Protein AF-A0A4Q4M9Q2-F1 (afdb_monomer)

Foldseek 3Di:
DDDDDDDPPDPPPPPPPPPPPPPQDDDPDADDDPCGPQQQLNPAGEDEDPAPVSVLCQFADQHQYHYEQAAEHECFCVVHKDKDKWKDAPVQPDPPPPGDIGDCPPNCQPCVRSNPPIGIDIDMWTPQLVDAREGAENHEYEYDDQRAEYEQHHHDYDPYDRHHYYDHHYYHSTD

Radius of gyration: 26.65 Å; Cα contacts (8 Å, |Δi|>4): 338; chains: 1; bounding box: 78×58×80 Å

Nearest PDB structures (foldseek):
  1idj-assembly2_B  TM=9.315E-01  e=4.475E-13  Aspergillus niger
  1qcx-assembly1_A  TM=9.223E-01  e=1.386E-12  Aspergillus niger
  1idk-assembly1_A  TM=9.204E-01  e=4.555E-12  Aspergillus niger

Mean predicted aligned error: 8.48 Å

Secondary structure (DSSP, 8-state):
----------------------------S---GGGTT--TTTTPPEE--SSHHHHHHHHHSSS-EEEEE-SEEE-TTTT-EEEEEEEE-GGG--GGG-SPPEE-GGGTTSHHHH-TTPEEEEEEEEGGGSS-EEPPSSEEEEE-TT--EEES--EE-SS--SEEEES-EEE-S--

Sequence (175 aa):
MKLSLLMFGGALCVDAAVLGSRASYAVKGKPEGFATGVTGGGKAACQVPSSVAQLTTWLTDNVARCIVIDKEYNFKVTQGKAVENGCRPTSNACPGKGGQDAINLNNWCQPRFAGAGVKTIQVSYDKAGLYGINMGSNKSLIGVGNKGVIRGRGLWIAKAKNIIIQNIHFTEINP

Structure (mmCIF, N/CA/C/O backbone):
data_AF-A0A4Q4M9Q2-F1
#
_entry.id   AF-A0A4Q4M9Q2-F1
#
loop_
_atom_site.group_PDB
_atom_site.id
_atom_site.type_symbol
_atom_site.label_atom_id
_atom_site.label_alt_id
_atom_site.label_comp_id
_atom_site.label_asym_id
_atom_site.label_entity_id
_atom_site.label_seq_id
_atom_site.pdbx_PDB_ins_code
_atom_site.Cartn_x
_atom_site.Cartn_y
_atom_site.Cartn_z
_atom_site.occupancy
_atom_site.B_iso_or_equiv
_atom_site.auth_seq_id
_atom_site.auth_comp_id
_atom_site.auth_asym_id
_atom_site.auth_atom_id
_atom_site.pdbx_PDB_model_num
ATOM 1 N N . MET A 1 1 ? -52.672 -40.760 56.682 1.00 41.00 1 MET A N 1
ATOM 2 C CA . MET A 1 1 ? -52.034 -41.737 55.769 1.00 41.00 1 MET A CA 1
ATOM 3 C C . MET A 1 1 ? -50.779 -41.093 55.190 1.00 41.00 1 MET A C 1
ATOM 5 O O . MET A 1 1 ? -50.744 -39.875 55.088 1.00 41.00 1 MET A O 1
ATOM 9 N N . LYS A 1 2 ? -49.731 -41.887 54.973 1.00 36.69 2 LYS A N 1
ATOM 10 C CA . LYS A 1 2 ? -48.319 -41.489 54.864 1.00 36.69 2 LYS A CA 1
ATOM 11 C C . LYS A 1 2 ? -47.968 -40.590 53.661 1.00 36.69 2 LYS A C 1
ATOM 13 O O . LYS A 1 2 ? -48.491 -40.780 52.572 1.00 36.69 2 LYS A O 1
ATOM 18 N N . LEU A 1 3 ? -47.021 -39.685 53.935 1.00 41.38 3 LEU A N 1
ATOM 19 C CA . LEU A 1 3 ? -45.933 -39.123 53.116 1.00 41.38 3 LEU A CA 1
ATOM 20 C C . LEU A 1 3 ? -45.777 -39.644 51.674 1.00 41.38 3 LEU A C 1
ATOM 22 O O . LEU A 1 3 ? -45.679 -40.853 51.483 1.00 41.38 3 LEU A O 1
ATOM 26 N N . SER A 1 4 ? -45.542 -38.733 50.720 1.00 40.38 4 SER A N 1
ATOM 27 C CA . SER A 1 4 ? -44.445 -38.839 49.733 1.00 40.38 4 SER A CA 1
ATOM 28 C C . SER A 1 4 ? -44.260 -37.516 48.979 1.00 40.38 4 SER A C 1
ATOM 30 O O . SER A 1 4 ? -44.966 -37.219 48.021 1.00 40.38 4 SER A O 1
ATOM 32 N N . LEU A 1 5 ? -43.296 -36.717 49.442 1.00 42.31 5 LEU A N 1
ATOM 33 C CA . LEU A 1 5 ? -42.763 -35.552 48.741 1.00 42.31 5 LEU A CA 1
ATOM 34 C C . LEU A 1 5 ? -41.589 -36.043 47.875 1.00 42.31 5 LEU A C 1
ATOM 36 O O . LEU A 1 5 ? -40.534 -36.383 48.405 1.00 42.31 5 LEU A O 1
ATOM 40 N N . LEU A 1 6 ? -41.783 -36.131 46.559 1.00 41.66 6 LEU A N 1
ATOM 41 C CA . LEU A 1 6 ? -40.725 -36.457 45.597 1.00 41.66 6 LEU A CA 1
ATOM 42 C C . LEU A 1 6 ? -40.004 -35.166 45.192 1.00 41.66 6 LEU A C 1
ATOM 44 O O . LEU A 1 6 ? -40.460 -34.422 44.329 1.00 41.66 6 LEU A O 1
ATOM 48 N N . MET A 1 7 ? -38.873 -34.899 45.842 1.00 45.59 7 MET A N 1
ATOM 49 C CA . MET A 1 7 ? -37.911 -33.882 45.418 1.00 45.59 7 MET A CA 1
ATOM 50 C C . MET A 1 7 ? -37.107 -34.434 44.233 1.00 45.59 7 MET A C 1
ATOM 52 O O . MET A 1 7 ? -36.208 -35.252 44.418 1.00 45.59 7 MET A O 1
ATOM 56 N N . PHE A 1 8 ? -37.418 -33.991 43.014 1.00 44.38 8 PHE A N 1
ATOM 57 C CA . PHE A 1 8 ? -36.535 -34.178 41.862 1.00 44.38 8 PHE A CA 1
ATOM 58 C C . PHE A 1 8 ? -35.409 -33.140 41.930 1.00 44.38 8 PHE A C 1
ATOM 60 O O . PHE A 1 8 ? -35.552 -32.003 41.486 1.00 44.38 8 PHE A O 1
ATOM 67 N N . GLY A 1 9 ? -34.280 -33.535 42.519 1.00 46.47 9 GLY A N 1
ATOM 68 C CA . GLY A 1 9 ? -33.022 -32.801 42.430 1.00 46.47 9 GLY A CA 1
ATOM 69 C C . GLY A 1 9 ? -32.445 -32.917 41.021 1.00 46.47 9 GLY A C 1
ATOM 70 O O . GLY A 1 9 ? -31.655 -33.815 40.744 1.00 46.47 9 GLY A O 1
ATOM 71 N N . GLY A 1 10 ? -32.860 -32.028 40.120 1.00 53.00 10 GLY A N 1
ATOM 72 C CA . GLY A 1 10 ? -32.202 -31.838 38.832 1.00 53.00 10 GLY A CA 1
ATOM 73 C C . GLY A 1 10 ? -30.887 -31.092 39.040 1.00 53.00 10 GLY A C 1
ATOM 74 O O . GLY A 1 10 ? -30.891 -29.891 39.301 1.00 53.00 10 GLY A O 1
ATOM 75 N N . ALA A 1 11 ? -29.763 -31.800 38.944 1.00 50.69 11 ALA A N 1
ATOM 76 C CA . ALA A 1 11 ? -28.453 -31.173 38.861 1.00 50.69 11 ALA A CA 1
ATOM 77 C C . ALA A 1 11 ? -28.376 -30.368 37.553 1.00 50.69 11 ALA A C 1
ATOM 79 O O . ALA A 1 11 ? -28.275 -30.933 36.466 1.00 50.69 11 ALA A O 1
ATOM 80 N N . LEU A 1 12 ? -28.452 -29.040 37.656 1.00 46.44 12 LEU A N 1
ATOM 81 C CA . LEU A 1 12 ? -28.035 -28.138 36.588 1.00 46.44 12 LEU A CA 1
ATOM 82 C C . LEU A 1 12 ? -26.516 -28.268 36.458 1.00 46.44 12 LEU A C 1
ATOM 84 O O . LEU A 1 12 ? -25.762 -27.675 37.229 1.00 46.44 12 LEU A O 1
ATOM 88 N N . CYS A 1 13 ? -26.066 -29.079 35.503 1.00 43.91 13 CYS A N 1
ATOM 89 C CA . CYS A 1 13 ? -24.692 -29.044 35.029 1.00 43.91 13 CYS A CA 1
ATOM 90 C C . CYS A 1 13 ? -24.461 -27.653 34.433 1.00 43.91 13 CYS A C 1
ATOM 92 O O . CYS A 1 13 ? -24.946 -27.338 33.348 1.00 43.91 13 CYS A O 1
ATOM 94 N N . VAL A 1 14 ? -23.781 -26.787 35.180 1.00 53.44 14 VAL A N 1
ATOM 95 C CA . VAL A 1 14 ? -23.295 -25.517 34.652 1.00 53.44 14 VAL A CA 1
ATOM 96 C C . VAL A 1 14 ? -22.155 -25.886 33.710 1.00 53.44 14 VAL A C 1
ATOM 98 O O . VAL A 1 14 ? -21.062 -26.216 34.169 1.00 53.44 14 VAL A O 1
ATOM 101 N N . ASP A 1 15 ? -22.414 -25.897 32.403 1.00 47.22 15 ASP A N 1
ATOM 102 C CA . ASP A 1 15 ? -21.342 -25.932 31.413 1.00 47.22 15 ASP A CA 1
ATOM 103 C C . ASP A 1 15 ? -20.495 -24.681 31.645 1.00 47.22 15 ASP A C 1
ATOM 105 O O . ASP A 1 15 ? -20.869 -23.560 31.286 1.00 47.22 15 ASP A O 1
ATOM 109 N N . ALA A 1 16 ? -19.359 -24.863 32.314 1.00 55.47 16 ALA A N 1
ATOM 110 C CA . ALA A 1 16 ? -18.321 -23.861 32.391 1.00 55.47 16 ALA A CA 1
ATOM 111 C C . ALA A 1 16 ? -17.805 -23.664 30.966 1.00 55.47 16 ALA A C 1
ATOM 113 O O . ALA A 1 16 ? -16.895 -24.358 30.513 1.00 55.47 16 ALA A O 1
ATOM 114 N N . ALA A 1 17 ? -18.429 -22.740 30.233 1.00 54.78 17 ALA A N 1
ATOM 115 C CA . ALA A 1 17 ? -17.914 -22.271 28.966 1.00 54.78 17 ALA A CA 1
ATOM 116 C C . ALA A 1 17 ? -16.469 -21.842 29.218 1.00 54.78 17 ALA A C 1
ATOM 118 O O . ALA A 1 17 ? -16.211 -20.880 29.944 1.00 54.78 17 ALA A O 1
ATOM 119 N N . VAL A 1 18 ? -15.524 -22.596 28.654 1.00 44.91 18 VAL A N 1
ATOM 120 C CA . VAL A 1 18 ? -14.115 -22.228 28.635 1.00 44.91 18 VAL A CA 1
ATOM 121 C C . VAL A 1 18 ? -14.050 -20.911 27.873 1.00 44.91 18 VAL A C 1
ATOM 123 O O . VAL A 1 18 ? -14.050 -20.875 26.642 1.00 44.91 18 VAL A O 1
ATOM 126 N N . LEU A 1 19 ? -14.052 -19.806 28.618 1.00 44.31 19 LEU A N 1
ATOM 127 C CA . LEU A 1 19 ? -13.707 -18.481 28.135 1.00 44.31 19 LEU A CA 1
ATOM 128 C C . LEU A 1 19 ? -12.217 -18.532 27.800 1.00 44.31 19 LEU A C 1
ATOM 130 O O . LEU A 1 19 ? -11.374 -18.054 28.554 1.00 44.31 19 LEU A O 1
ATOM 134 N N . GLY A 1 20 ? -11.886 -19.165 26.671 1.00 43.59 20 GLY A N 1
ATOM 135 C CA . GLY A 1 20 ? -10.580 -19.020 26.058 1.00 43.59 20 GLY A CA 1
ATOM 136 C C . GLY A 1 20 ? -10.319 -17.525 25.960 1.00 43.59 20 GLY A C 1
ATOM 137 O O . GLY A 1 20 ? -11.169 -16.784 25.456 1.00 43.59 20 GLY A O 1
ATOM 138 N N . SER A 1 21 ? -9.202 -17.075 26.525 1.00 45.50 21 SER A N 1
ATOM 139 C CA . SER A 1 21 ? -8.805 -15.675 26.525 1.00 45.50 21 SER A CA 1
ATOM 140 C C . SER A 1 21 ? -8.778 -15.182 25.081 1.00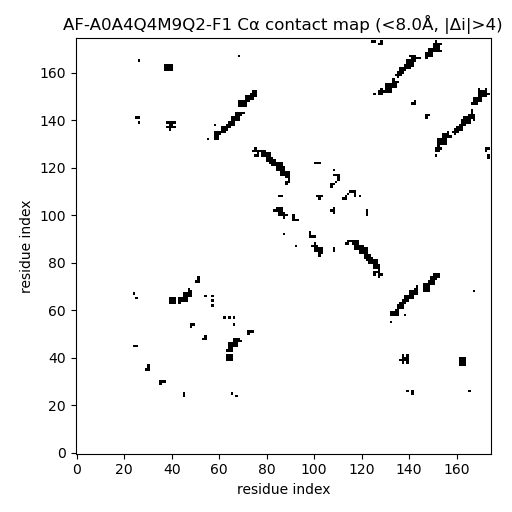 45.50 21 SER A C 1
ATOM 142 O O . SER A 1 21 ? -7.835 -15.418 24.327 1.00 45.50 21 SER A O 1
ATOM 144 N N . ARG A 1 22 ? -9.857 -14.524 24.644 1.00 54.88 22 ARG A N 1
ATOM 145 C CA . ARG A 1 22 ? -9.870 -13.867 23.341 1.00 54.88 22 ARG A CA 1
ATOM 146 C C . ARG A 1 22 ? -8.777 -12.819 23.412 1.00 54.88 22 ARG A C 1
ATOM 148 O O . ARG A 1 22 ? -8.859 -11.906 24.233 1.00 54.88 22 ARG A O 1
ATOM 155 N N . ALA A 1 23 ? -7.738 -12.986 22.599 1.00 62.72 23 ALA A N 1
ATOM 156 C CA . ALA A 1 23 ? -6.680 -12.002 22.499 1.00 62.72 23 ALA A CA 1
ATOM 157 C C . ALA A 1 23 ? -7.327 -10.645 22.197 1.00 62.72 23 ALA A C 1
ATOM 159 O O . ALA A 1 23 ? -7.943 -10.447 21.150 1.00 62.72 23 ALA A O 1
ATOM 160 N N . SER A 1 24 ? -7.240 -9.729 23.159 1.00 83.19 24 SER A N 1
ATOM 161 C CA . SER A 1 24 ? -7.699 -8.359 22.989 1.00 83.19 24 SER A CA 1
ATOM 162 C C . SER A 1 24 ? -6.711 -7.662 22.057 1.00 83.19 24 SER A C 1
ATOM 164 O O . SER A 1 24 ? -5.569 -7.358 22.423 1.00 83.19 24 SER A O 1
ATOM 166 N N . TYR A 1 25 ? -7.131 -7.482 20.805 1.00 93.56 25 TYR A N 1
ATOM 167 C CA . TYR A 1 25 ? -6.401 -6.664 19.851 1.00 93.56 25 TYR A CA 1
ATOM 168 C C . TYR A 1 25 ? -6.566 -5.198 20.238 1.00 93.56 25 TYR A C 1
ATOM 170 O O . TYR A 1 25 ? -7.675 -4.730 20.486 1.00 93.56 25 TYR A O 1
ATOM 178 N N . ALA A 1 26 ? -5.453 -4.479 20.288 1.00 94.94 26 ALA A N 1
ATOM 179 C CA . ALA A 1 26 ? -5.430 -3.054 20.562 1.00 94.94 26 ALA A CA 1
ATOM 180 C C . ALA A 1 26 ? -4.122 -2.463 20.041 1.00 94.94 26 ALA A C 1
ATOM 182 O O . ALA A 1 26 ? -3.098 -3.154 20.004 1.00 94.94 26 ALA A O 1
ATOM 183 N N . VAL A 1 27 ? -4.154 -1.172 19.711 1.00 97.12 27 VAL A N 1
ATOM 184 C CA . VAL A 1 27 ? -2.934 -0.373 19.556 1.00 97.12 27 VAL A CA 1
ATOM 185 C C . VAL A 1 27 ? -2.128 -0.465 20.854 1.00 97.12 27 VAL A C 1
ATOM 187 O O . VAL A 1 27 ? -2.683 -0.378 21.951 1.00 97.12 27 VAL A O 1
ATOM 190 N N . LYS A 1 28 ? -0.819 -0.668 20.735 1.00 96.25 28 LYS A N 1
ATOM 191 C CA . LYS A 1 28 ? 0.113 -0.736 21.862 1.00 96.25 28 LYS A CA 1
ATOM 192 C C . LYS A 1 28 ? 0.868 0.582 21.997 1.00 96.25 28 LYS A C 1
ATOM 194 O O . LYS A 1 28 ? 1.344 1.129 21.006 1.00 96.25 28 LYS A O 1
ATOM 199 N N . GLY A 1 29 ? 0.994 1.071 23.229 1.00 96.44 29 GLY A N 1
ATOM 200 C CA . GLY A 1 29 ? 1.649 2.348 23.516 1.00 96.44 29 GLY A CA 1
ATOM 201 C C . GLY A 1 29 ? 0.837 3.567 23.068 1.00 96.44 29 GLY A C 1
ATOM 202 O O . GLY A 1 29 ? -0.366 3.475 22.813 1.00 96.44 29 GLY A O 1
ATOM 203 N N . LYS A 1 30 ? 1.503 4.723 23.012 1.00 95.88 30 LYS A N 1
ATOM 204 C CA . LYS A 1 30 ? 0.936 6.003 22.569 1.00 95.88 30 LYS A CA 1
ATOM 205 C C . LYS A 1 30 ? 1.921 6.696 21.622 1.00 95.88 30 LYS A C 1
ATOM 207 O O . LYS A 1 30 ? 3.120 6.585 21.855 1.00 95.88 30 LYS A O 1
ATOM 212 N N . PRO A 1 31 ? 1.449 7.395 20.579 1.00 96.75 31 PRO A N 1
ATOM 213 C CA . PRO A 1 31 ? 2.337 8.152 19.700 1.00 96.75 31 PRO A CA 1
ATOM 214 C C . PRO A 1 31 ? 2.972 9.343 20.415 1.00 96.75 31 PRO A C 1
ATOM 216 O O . PRO A 1 31 ? 2.317 10.014 21.212 1.00 96.75 31 PRO A O 1
ATOM 219 N N . GLU A 1 32 ? 4.237 9.589 20.096 1.00 97.62 32 GLU A N 1
ATOM 220 C CA . GLU A 1 32 ? 5.060 10.667 20.644 1.00 97.62 32 GLU A CA 1
ATOM 221 C C . GLU A 1 32 ? 5.323 11.748 19.576 1.00 97.62 32 GLU A C 1
ATOM 223 O O . GLU A 1 32 ? 5.005 11.580 18.393 1.00 97.62 32 GLU A O 1
ATOM 228 N N . GLY A 1 33 ? 5.909 12.879 19.980 1.00 98.00 33 GLY A N 1
ATOM 229 C CA . GLY A 1 33 ? 6.265 13.974 19.073 1.00 98.00 33 GLY A CA 1
ATOM 230 C C . GLY A 1 33 ? 5.047 14.707 18.502 1.00 98.00 33 GLY A C 1
ATOM 231 O O . GLY A 1 33 ? 4.014 14.834 19.162 1.00 98.00 33 GLY A O 1
ATOM 232 N N . PHE A 1 34 ? 5.149 15.196 17.263 1.00 98.12 34 PHE A N 1
ATOM 233 C CA . PHE A 1 34 ? 4.110 16.030 16.638 1.00 98.12 34 PHE A CA 1
ATOM 234 C C . PHE A 1 34 ? 2.746 15.342 16.491 1.00 98.12 34 PHE A C 1
ATOM 236 O O . PHE A 1 34 ? 1.724 16.019 16.454 1.00 98.12 34 PHE A O 1
ATOM 243 N N . ALA A 1 35 ? 2.715 14.009 16.418 1.00 97.75 35 ALA A N 1
ATOM 244 C CA . ALA A 1 35 ? 1.481 13.231 16.298 1.00 97.75 35 ALA A CA 1
ATOM 245 C C . ALA A 1 35 ? 0.874 12.834 17.658 1.00 97.75 35 ALA A C 1
ATOM 247 O O . ALA A 1 35 ? -0.045 12.009 17.709 1.00 97.75 35 ALA A O 1
ATOM 248 N N . THR A 1 36 ? 1.371 13.401 18.764 1.00 97.69 36 THR A N 1
ATOM 249 C CA . THR A 1 36 ? 0.794 13.189 20.097 1.00 97.69 36 THR A CA 1
ATOM 250 C C . THR A 1 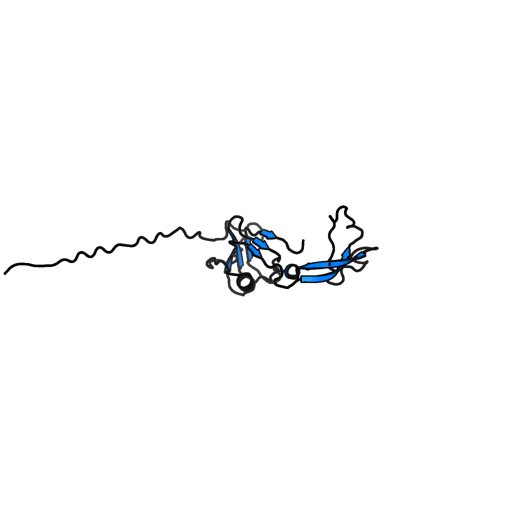36 ? -0.700 13.524 20.084 1.00 97.69 36 THR A C 1
ATOM 252 O O . THR A 1 36 ? -1.127 14.540 19.542 1.00 97.69 36 THR A O 1
ATOM 255 N N . GLY A 1 37 ? -1.512 12.649 20.681 1.00 96.81 37 GLY A N 1
ATOM 256 C CA . GLY A 1 37 ? -2.969 12.804 20.729 1.00 96.81 37 GLY A CA 1
ATOM 257 C C . GLY A 1 37 ? -3.727 12.139 19.577 1.00 96.81 37 GLY A C 1
ATOM 258 O O . GLY A 1 37 ? -4.957 12.124 19.599 1.00 96.81 37 GLY A O 1
ATOM 259 N N . VAL A 1 38 ? -3.040 11.533 18.601 1.00 98.25 38 VAL A N 1
ATOM 260 C CA . VAL A 1 38 ? -3.709 10.690 17.602 1.00 98.25 38 VAL A CA 1
ATOM 261 C C . VAL A 1 38 ? -4.366 9.475 18.275 1.00 98.25 38 VAL A C 1
ATOM 263 O O . VAL A 1 38 ? -3.796 8.837 19.160 1.00 98.25 38 VAL A O 1
ATOM 266 N N . THR A 1 39 ? -5.590 9.158 17.861 1.00 98.25 39 THR A N 1
ATOM 267 C CA . THR A 1 39 ? -6.420 8.087 18.441 1.00 98.25 39 THR A CA 1
ATOM 268 C C . THR A 1 39 ? -6.752 6.980 17.442 1.00 98.25 39 THR A C 1
ATOM 270 O O . THR A 1 39 ? -7.182 5.899 17.844 1.00 98.25 39 THR A O 1
ATOM 273 N N . GLY A 1 40 ? -6.553 7.221 16.142 1.00 98.56 40 GLY A N 1
ATOM 274 C CA . GLY A 1 40 ? -6.887 6.271 15.085 1.00 98.56 40 GLY A CA 1
ATOM 275 C C . GLY A 1 40 ? -8.381 5.939 15.081 1.00 98.56 40 GLY A C 1
ATOM 276 O O . GLY A 1 40 ? -9.230 6.827 15.055 1.00 98.56 40 GLY A O 1
ATOM 277 N N . GLY A 1 41 ? -8.707 4.648 15.151 1.00 97.81 41 GLY A N 1
ATOM 278 C CA . GLY A 1 41 ? -10.073 4.139 15.317 1.00 97.81 41 GLY A CA 1
ATOM 279 C C . GLY A 1 41 ? -10.704 4.402 16.690 1.00 97.81 41 GLY A C 1
ATOM 280 O O . GLY A 1 41 ? -11.861 4.042 16.910 1.00 97.81 41 GLY A O 1
ATOM 281 N N . GLY A 1 42 ? -9.968 5.009 17.626 1.00 95.25 42 GLY A N 1
ATOM 282 C CA . GLY A 1 42 ? -10.459 5.357 18.955 1.00 95.25 42 GLY A CA 1
ATOM 283 C C . GLY A 1 42 ? -10.889 4.127 19.754 1.00 95.25 42 GLY A C 1
ATOM 284 O O . GLY A 1 42 ? -10.098 3.217 19.981 1.00 95.25 42 GLY A O 1
ATOM 285 N N . LYS A 1 43 ? -12.152 4.113 20.193 1.00 94.94 43 LYS A N 1
ATOM 286 C CA . LYS A 1 43 ? -12.747 3.026 20.992 1.00 94.94 43 LYS A CA 1
ATOM 287 C C . LYS A 1 43 ? -13.448 1.954 20.148 1.00 94.94 43 LYS A C 1
ATOM 289 O O . LYS A 1 43 ? -14.124 1.097 20.712 1.00 94.94 43 LYS A O 1
ATOM 294 N N . ALA A 1 44 ? -13.349 2.014 18.817 1.00 96.56 44 ALA A N 1
ATOM 295 C CA . ALA A 1 44 ? -13.951 1.005 17.952 1.00 96.56 44 ALA A CA 1
ATOM 296 C C . ALA A 1 44 ? -13.394 -0.388 18.285 1.00 96.56 44 ALA A C 1
ATOM 298 O O . ALA A 1 44 ? -12.181 -0.559 18.425 1.00 96.56 44 ALA A O 1
ATOM 299 N N . ALA A 1 45 ? -14.278 -1.384 18.387 1.00 95.88 45 ALA A N 1
ATOM 300 C CA . ALA A 1 45 ? -13.861 -2.766 18.581 1.00 95.88 45 ALA A CA 1
ATOM 301 C C . ALA A 1 45 ? -12.975 -3.209 17.408 1.00 95.88 45 ALA A C 1
ATOM 303 O O . ALA A 1 45 ? -13.286 -2.940 16.247 1.00 95.88 45 ALA A O 1
ATOM 304 N N . CYS A 1 46 ? -11.864 -3.873 17.715 1.00 97.38 46 CYS A N 1
ATOM 305 C CA . CYS A 1 46 ? -10.935 -4.344 16.700 1.00 97.38 46 CYS A CA 1
ATOM 306 C C . CYS A 1 46 ? -11.503 -5.555 15.956 1.00 97.38 46 CYS A C 1
ATOM 308 O O . CYS A 1 46 ? -11.928 -6.531 16.573 1.00 97.38 46 CYS A O 1
ATOM 310 N N . GLN A 1 47 ? -11.508 -5.481 14.625 1.00 97.75 47 GLN A N 1
ATOM 311 C CA . GLN A 1 47 ? -12.090 -6.494 13.747 1.00 97.75 47 GLN A CA 1
ATOM 312 C C . GLN A 1 47 ? -11.062 -6.986 12.729 1.00 97.75 47 GLN A C 1
ATOM 314 O O . GLN A 1 47 ? -10.261 -6.207 12.213 1.00 97.75 47 GLN A O 1
ATOM 319 N N . VAL A 1 48 ? -11.117 -8.280 12.416 1.00 98.19 48 VAL A N 1
ATOM 320 C CA . VAL A 1 48 ? -10.289 -8.918 11.387 1.00 98.19 48 VAL A CA 1
ATOM 321 C C . VAL A 1 48 ? -11.080 -8.947 10.074 1.00 98.19 48 VAL A C 1
ATOM 323 O O . VAL A 1 48 ? -12.176 -9.514 10.054 1.00 98.19 48 VAL A O 1
ATOM 326 N N . PRO A 1 49 ? -10.582 -8.349 8.980 1.00 98.50 49 PRO A N 1
ATOM 327 C CA . PRO A 1 49 ? -11.211 -8.501 7.677 1.00 98.50 49 PRO A CA 1
ATOM 328 C C . PRO A 1 49 ? -11.197 -9.966 7.210 1.00 98.50 49 PRO A C 1
ATOM 330 O O . PRO A 1 49 ? -10.264 -10.728 7.422 1.00 98.50 49 PRO A O 1
ATOM 333 N N . SER A 1 50 ? -12.230 -10.391 6.504 1.00 98.12 50 SER A N 1
ATOM 334 C CA . SER A 1 50 ? -12.283 -11.729 5.906 1.00 98.12 50 SER A CA 1
ATOM 335 C C . SER A 1 50 ? -11.437 -11.827 4.631 1.00 98.12 50 SER A C 1
ATOM 337 O O . SER A 1 50 ? -10.869 -12.882 4.343 1.00 98.12 50 SER A O 1
ATOM 339 N N . SER A 1 51 ? -11.326 -10.723 3.881 1.00 98.44 51 SER A N 1
ATOM 340 C CA . SER A 1 51 ? -10.756 -10.666 2.530 1.00 98.44 51 SER A CA 1
ATOM 341 C C . SER A 1 51 ? -10.093 -9.319 2.219 1.00 98.44 51 SER A C 1
ATOM 343 O O . SER A 1 51 ? -10.324 -8.321 2.904 1.00 98.44 51 SER A O 1
ATOM 345 N N . VAL A 1 52 ? -9.317 -9.264 1.128 1.00 98.44 52 VAL A N 1
ATOM 346 C CA . VAL A 1 52 ? -8.737 -8.016 0.589 1.00 98.44 52 VAL A CA 1
ATOM 347 C C . VAL A 1 52 ? -9.800 -6.997 0.170 1.00 98.44 52 VAL A C 1
ATOM 349 O O . VAL A 1 52 ? -9.576 -5.793 0.295 1.00 98.44 52 VAL A O 1
ATOM 352 N N . ALA A 1 53 ? -10.975 -7.458 -0.271 1.00 98.56 53 ALA A N 1
ATOM 353 C CA . ALA A 1 53 ? -12.101 -6.591 -0.604 1.00 98.56 53 ALA A CA 1
ATOM 354 C C . ALA A 1 53 ? -12.646 -5.908 0.656 1.00 98.56 53 ALA A C 1
ATOM 356 O O . ALA A 1 53 ? -12.728 -4.683 0.704 1.00 98.56 53 ALA A O 1
ATOM 357 N N . GLN A 1 54 ? -12.916 -6.684 1.712 1.00 98.75 54 GLN A N 1
ATOM 358 C CA . GLN A 1 54 ? -13.390 -6.131 2.982 1.00 98.75 54 GLN A CA 1
ATOM 359 C C . GLN A 1 54 ? -12.345 -5.226 3.639 1.00 98.75 54 GLN A C 1
ATOM 361 O O . GLN A 1 54 ? -12.696 -4.159 4.136 1.00 98.75 54 GLN A O 1
ATOM 366 N N . LEU A 1 55 ? -11.064 -5.610 3.592 1.00 98.81 55 LEU A N 1
ATOM 367 C CA . LEU A 1 55 ? -9.969 -4.759 4.051 1.00 98.81 55 LEU A CA 1
ATOM 368 C C . LEU A 1 55 ? -9.965 -3.426 3.292 1.00 98.81 55 LEU A C 1
ATOM 370 O O . LEU A 1 5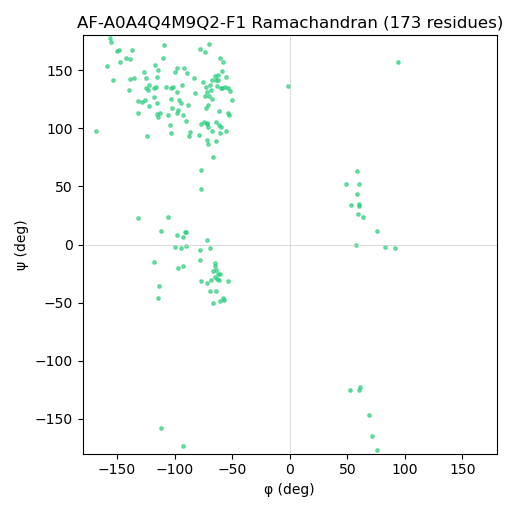5 ? -9.890 -2.376 3.918 1.00 98.81 55 LEU A O 1
ATOM 374 N N . THR A 1 56 ? -10.106 -3.451 1.965 1.00 98.62 56 THR A N 1
ATOM 375 C CA . THR A 1 56 ? -10.158 -2.225 1.154 1.00 98.62 56 THR A CA 1
ATOM 376 C C . THR A 1 56 ? -11.339 -1.349 1.558 1.00 98.62 56 THR A C 1
ATOM 378 O O . THR A 1 56 ? -11.133 -0.171 1.826 1.00 98.62 56 THR A O 1
ATOM 381 N N . THR A 1 57 ? -12.547 -1.910 1.675 1.00 98.75 57 THR A N 1
ATOM 382 C CA . THR A 1 57 ? -13.736 -1.168 2.126 1.00 98.75 57 THR A CA 1
ATOM 383 C C . THR A 1 57 ? -13.522 -0.533 3.496 1.00 98.75 57 THR A C 1
ATOM 385 O O . THR A 1 57 ? -13.795 0.648 3.682 1.00 98.75 57 THR A O 1
ATOM 388 N N . TRP A 1 58 ? -13.004 -1.292 4.461 1.00 98.75 58 TRP A N 1
ATOM 389 C CA . TRP A 1 58 ? -12.769 -0.777 5.807 1.00 98.75 58 TRP A CA 1
ATOM 390 C C . TRP A 1 58 ? -11.660 0.265 5.858 1.00 98.75 58 TRP A C 1
ATOM 392 O O . TRP A 1 58 ? -11.710 1.144 6.707 1.00 98.75 58 TRP A O 1
ATOM 402 N N . LEU A 1 59 ? -10.657 0.191 4.984 1.00 98.62 59 LEU A N 1
ATOM 403 C CA . LEU A 1 59 ? -9.613 1.209 4.902 1.00 98.62 59 LEU A CA 1
ATOM 404 C C . LEU A 1 59 ? -10.135 2.512 4.288 1.00 98.62 59 LEU A C 1
ATOM 406 O O . LEU A 1 59 ? -9.666 3.575 4.689 1.00 98.62 59 LEU A O 1
ATOM 410 N N . THR A 1 60 ? -11.080 2.450 3.345 1.00 98.50 60 THR A N 1
ATOM 411 C CA . THR A 1 60 ? -11.521 3.605 2.541 1.00 98.50 60 THR A CA 1
ATOM 412 C C . THR A 1 60 ? -12.786 4.287 3.063 1.00 98.50 60 THR A C 1
ATOM 414 O O . THR A 1 60 ? -13.034 5.440 2.711 1.00 98.50 60 THR A O 1
ATOM 417 N N . ASP A 1 61 ? -13.595 3.614 3.884 1.00 98.31 61 ASP A N 1
ATOM 418 C CA . ASP A 1 61 ? -14.863 4.172 4.355 1.00 98.31 61 ASP A CA 1
ATOM 419 C C . ASP A 1 61 ? -14.702 5.343 5.345 1.00 98.31 61 ASP A C 1
ATOM 421 O O . ASP A 1 61 ? -13.614 5.691 5.820 1.00 98.31 61 ASP A O 1
ATOM 425 N N . ASN A 1 62 ? -15.827 5.970 5.678 1.00 97.94 62 ASN A N 1
ATOM 426 C CA . ASN A 1 62 ? -15.909 7.090 6.613 1.00 97.94 62 ASN A CA 1
ATOM 427 C C . ASN A 1 62 ? -16.152 6.659 8.075 1.00 97.94 62 ASN A C 1
ATOM 429 O O . ASN A 1 62 ? -16.413 7.514 8.921 1.00 97.94 62 ASN A O 1
ATOM 433 N N . VAL A 1 63 ? -16.051 5.365 8.395 1.00 98.25 63 VAL A N 1
ATOM 434 C CA . VAL A 1 63 ? -16.336 4.823 9.731 1.00 98.25 63 VAL A CA 1
ATOM 435 C C . VAL A 1 63 ? -15.048 4.748 10.547 1.00 98.25 63 VAL A C 1
ATOM 437 O O . VAL A 1 63 ? -14.007 4.333 10.042 1.00 98.25 63 VAL A O 1
ATOM 440 N N . ALA A 1 64 ? -15.082 5.130 11.824 1.00 98.69 64 ALA A N 1
ATOM 441 C CA . ALA A 1 64 ? -13.931 4.922 12.700 1.00 98.69 64 ALA A CA 1
ATOM 442 C C . ALA A 1 64 ? -13.723 3.419 12.951 1.00 98.69 64 ALA A C 1
ATOM 444 O O . ALA A 1 64 ? -14.654 2.734 13.377 1.00 98.69 64 ALA A O 1
ATOM 445 N N . ARG A 1 65 ? -12.526 2.885 12.678 1.00 98.69 65 ARG A N 1
ATOM 446 C CA . ARG A 1 65 ? -12.274 1.433 12.746 1.00 98.69 65 ARG A CA 1
ATOM 447 C C . ARG A 1 65 ? -10.941 1.084 13.377 1.00 98.69 65 ARG A C 1
ATOM 449 O O . ARG A 1 65 ? -9.931 1.719 13.083 1.00 98.69 65 ARG A O 1
ATOM 456 N N . CYS A 1 66 ? -10.936 0.005 14.155 1.00 98.56 66 CYS A N 1
ATOM 457 C CA . CYS A 1 66 ? -9.733 -0.757 14.461 1.00 98.56 66 CYS A CA 1
ATOM 458 C C . CYS A 1 66 ? -9.718 -2.029 13.598 1.00 98.56 66 CYS A C 1
ATOM 460 O O . CYS A 1 66 ? -10.617 -2.863 13.684 1.00 98.56 66 CYS A O 1
ATOM 462 N N . ILE A 1 67 ? -8.716 -2.148 12.734 1.00 98.81 67 ILE A N 1
ATOM 463 C CA . ILE A 1 67 ? -8.578 -3.168 11.698 1.00 98.81 67 ILE A CA 1
ATOM 464 C C . ILE A 1 67 ? -7.355 -4.015 12.029 1.00 98.81 67 ILE A C 1
ATOM 466 O O . ILE A 1 67 ? -6.242 -3.498 12.137 1.00 98.81 67 ILE A O 1
ATOM 470 N N . VAL A 1 68 ? -7.568 -5.316 12.180 1.00 98.62 68 VAL A N 1
ATOM 471 C CA . VAL A 1 68 ? -6.547 -6.278 12.591 1.00 98.62 68 VAL A CA 1
ATOM 472 C C . VAL A 1 68 ? -6.070 -7.077 11.388 1.00 98.62 68 VAL A C 1
ATOM 474 O O . VAL A 1 68 ? -6.865 -7.712 10.700 1.00 98.62 68 VAL A O 1
ATOM 477 N N . ILE A 1 69 ? -4.762 -7.073 11.164 1.00 98.62 69 ILE A N 1
ATOM 478 C CA . ILE A 1 69 ? -4.085 -7.857 10.134 1.00 98.62 69 ILE A CA 1
ATOM 479 C C . ILE A 1 69 ? -3.417 -9.048 10.822 1.00 98.62 69 ILE A C 1
ATOM 481 O O . ILE A 1 69 ? -2.331 -8.945 11.395 1.00 98.62 69 ILE A O 1
ATOM 485 N N . ASP A 1 70 ? -4.110 -10.182 10.819 1.00 97.56 70 ASP A N 1
ATOM 486 C CA . ASP A 1 70 ? -3.718 -11.420 11.502 1.00 97.56 70 ASP A CA 1
ATOM 487 C C . ASP A 1 70 ? -3.062 -12.462 10.579 1.00 97.56 70 ASP A C 1
ATOM 489 O O . ASP A 1 70 ? -2.640 -13.526 11.038 1.00 97.56 70 ASP A O 1
ATOM 493 N N . LYS A 1 71 ? -2.978 -12.143 9.286 1.00 98.12 71 LYS A N 1
ATOM 494 C CA . LYS A 1 71 ? -2.451 -12.972 8.200 1.00 98.12 71 LYS A CA 1
ATOM 495 C C . LYS A 1 71 ? -1.984 -12.095 7.037 1.00 98.12 71 LYS A C 1
ATOM 497 O O . LYS A 1 71 ? -2.165 -10.876 7.055 1.00 98.12 71 LYS A O 1
ATOM 502 N N . GLU A 1 72 ? -1.445 -12.727 5.999 1.00 98.69 72 GLU A N 1
ATOM 503 C CA . GLU A 1 72 ? -1.152 -12.050 4.737 1.00 98.69 72 GLU A CA 1
ATOM 504 C C . GLU A 1 72 ? -2.437 -11.683 3.980 1.00 98.69 72 GLU A C 1
ATOM 506 O O . GLU A 1 72 ? -3.281 -12.532 3.688 1.00 98.69 72 GLU A O 1
ATOM 511 N N . TYR A 1 73 ? -2.543 -10.409 3.604 1.00 98.81 73 TYR A N 1
ATOM 512 C CA . TYR A 1 73 ? -3.492 -9.902 2.620 1.00 98.81 73 TYR A CA 1
ATOM 513 C C . TYR A 1 73 ? -2.745 -9.636 1.320 1.00 98.81 73 TYR A C 1
ATOM 515 O O . TYR A 1 73 ? -2.022 -8.645 1.188 1.00 98.81 73 TYR A O 1
ATOM 523 N N . ASN A 1 74 ? -2.912 -10.546 0.364 1.00 98.62 74 ASN A N 1
ATOM 524 C CA . ASN A 1 74 ? -2.212 -10.501 -0.909 1.00 98.62 74 ASN A CA 1
ATOM 525 C C . ASN A 1 74 ? -3.039 -9.770 -1.974 1.00 98.62 74 ASN A C 1
ATOM 527 O O . ASN A 1 74 ? -4.079 -10.256 -2.413 1.00 98.62 74 ASN A O 1
ATOM 531 N N . PHE A 1 75 ? -2.559 -8.598 -2.384 1.00 98.69 75 PHE A N 1
ATOM 532 C CA . PHE A 1 75 ? -3.159 -7.766 -3.423 1.00 98.69 75 PHE A CA 1
ATOM 533 C C . PHE A 1 75 ? -2.557 -7.991 -4.812 1.00 98.69 75 PHE A C 1
ATOM 535 O O . PHE A 1 75 ? -3.041 -7.380 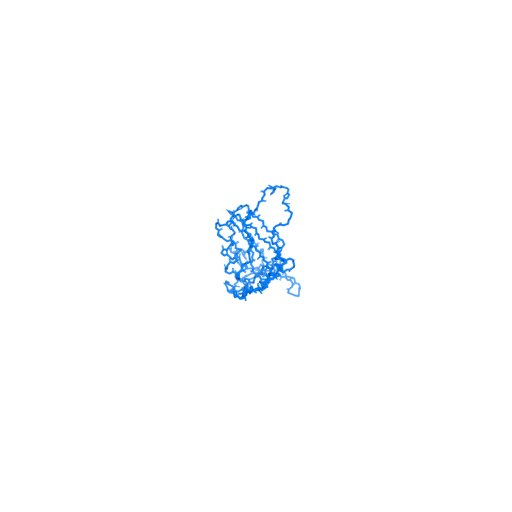-5.769 1.00 98.69 75 PHE A O 1
ATOM 542 N N . LYS A 1 76 ? -1.540 -8.849 -4.961 1.00 98.19 76 LYS A N 1
ATOM 543 C CA . LYS A 1 76 ? -0.981 -9.162 -6.282 1.00 98.19 76 LYS A CA 1
ATOM 544 C C . LYS A 1 76 ? -2.092 -9.653 -7.208 1.00 98.19 76 LYS A C 1
ATOM 546 O O . LYS A 1 76 ? -3.042 -10.298 -6.772 1.00 98.19 76 LYS A O 1
ATOM 551 N N . VAL A 1 77 ? -1.985 -9.290 -8.477 1.00 97.12 77 VAL A N 1
ATOM 552 C CA . VAL A 1 77 ? -2.887 -9.583 -9.594 1.00 97.12 77 VAL A CA 1
ATOM 553 C C . VAL A 1 77 ? -4.338 -9.124 -9.427 1.00 97.12 77 VAL A C 1
ATOM 555 O O . VAL A 1 77 ? -5.107 -9.237 -10.378 1.00 97.12 77 VAL A O 1
ATOM 558 N N . THR A 1 78 ? -4.717 -8.510 -8.300 1.00 97.75 78 THR A N 1
ATOM 559 C CA . THR A 1 78 ? -6.086 -8.003 -8.076 1.00 97.75 78 THR A CA 1
ATOM 560 C C . THR A 1 78 ? -6.478 -6.883 -9.039 1.00 97.75 78 THR A C 1
ATOM 562 O O . THR A 1 78 ? -7.662 -6.661 -9.271 1.00 97.75 78 THR A O 1
ATOM 565 N N . GLN A 1 79 ? -5.496 -6.195 -9.631 1.00 96.81 79 GLN A N 1
ATOM 566 C CA . GLN A 1 79 ? -5.702 -5.204 -10.694 1.00 96.81 79 GLN A CA 1
ATOM 567 C C . GLN A 1 79 ? -5.140 -5.658 -12.051 1.00 96.81 79 GLN A C 1
ATOM 569 O O . GLN A 1 79 ? -5.061 -4.867 -12.994 1.00 96.81 79 GLN A O 1
ATOM 574 N N . GLY A 1 80 ? -4.770 -6.936 -12.168 1.00 97.31 80 GLY A N 1
ATOM 575 C CA . GLY A 1 80 ? -4.115 -7.526 -13.333 1.00 97.31 80 GLY A CA 1
ATOM 576 C C . GLY A 1 80 ? -2.631 -7.169 -13.462 1.00 97.31 80 GLY A C 1
ATOM 577 O O . GLY A 1 80 ? -2.055 -6.476 -12.625 1.00 97.31 80 GLY A O 1
ATOM 578 N N . LYS A 1 81 ? -2.015 -7.634 -14.550 1.00 97.56 81 LYS A N 1
ATOM 579 C CA . LYS A 1 81 ? -0.626 -7.326 -14.925 1.00 97.56 81 LYS A CA 1
ATOM 580 C C . LYS A 1 81 ? -0.580 -6.422 -16.155 1.00 97.56 81 LYS A C 1
ATOM 582 O O . LYS A 1 81 ? -1.565 -6.342 -16.888 1.00 97.56 81 LYS A O 1
ATOM 587 N N . ALA A 1 82 ? 0.547 -5.757 -16.364 1.00 97.19 82 ALA A N 1
ATOM 588 C CA . ALA A 1 82 ? 0.833 -4.977 -17.563 1.00 97.19 82 ALA A CA 1
ATOM 589 C C . ALA A 1 82 ? 2.162 -5.423 -18.181 1.00 97.19 82 ALA A C 1
ATOM 591 O O . ALA A 1 82 ? 3.066 -5.839 -17.456 1.00 97.19 82 ALA A O 1
ATOM 592 N N . VAL A 1 83 ? 2.247 -5.330 -19.509 1.00 97.88 83 VAL A N 1
ATOM 593 C CA . VAL A 1 83 ? 3.468 -5.509 -20.302 1.00 97.88 83 VAL A CA 1
ATOM 594 C C . VAL A 1 83 ? 3.536 -4.337 -21.272 1.00 97.88 83 VAL A C 1
ATOM 596 O O . VAL A 1 83 ? 2.651 -4.193 -22.115 1.00 97.88 83 VAL A O 1
ATOM 599 N N . GLU A 1 84 ? 4.519 -3.459 -21.106 1.00 97.25 84 GLU A N 1
ATOM 600 C CA . GLU A 1 84 ? 4.588 -2.202 -21.855 1.00 97.25 84 GLU A CA 1
ATOM 601 C C . GLU A 1 84 ? 6.016 -1.656 -21.972 1.00 97.25 84 GLU A C 1
ATOM 603 O O . GLU A 1 84 ? 6.964 -2.190 -21.394 1.00 97.25 84 GLU A O 1
ATOM 608 N N . ASN A 1 85 ? 6.173 -0.578 -22.744 1.00 97.94 85 ASN A N 1
ATOM 609 C CA . ASN A 1 85 ? 7.455 0.103 -22.884 1.00 97.94 85 ASN A CA 1
ATOM 610 C C . ASN A 1 85 ? 7.795 0.877 -21.603 1.00 97.94 85 ASN A C 1
ATOM 612 O O . ASN A 1 85 ? 7.122 1.841 -21.238 1.00 97.94 85 ASN A O 1
ATOM 616 N N . GLY A 1 86 ? 8.889 0.472 -20.972 1.00 97.19 86 GLY A N 1
ATOM 617 C CA . GLY A 1 86 ? 9.602 1.204 -19.939 1.00 97.19 86 GLY A CA 1
ATOM 618 C C . GLY A 1 86 ? 10.971 1.659 -20.438 1.00 97.19 86 GLY A C 1
ATOM 619 O O . GLY A 1 86 ? 11.228 1.748 -21.644 1.00 97.19 86 GLY A O 1
ATOM 620 N N . CYS A 1 87 ? 11.879 1.918 -19.505 1.00 96.00 87 CYS A N 1
ATOM 621 C CA . CYS A 1 87 ? 13.249 2.260 -19.840 1.00 96.00 87 CYS A CA 1
ATOM 622 C C . CYS A 1 87 ? 14.280 1.779 -18.825 1.00 96.00 87 CYS A C 1
ATOM 624 O O . CYS A 1 87 ? 13.998 1.611 -17.641 1.00 96.00 87 CYS A O 1
ATOM 626 N N . ARG A 1 88 ? 15.515 1.637 -19.310 1.00 94.00 88 ARG A N 1
ATOM 627 C CA . ARG A 1 88 ? 16.713 1.447 -18.498 1.00 94.00 88 ARG A CA 1
ATOM 628 C C . ARG A 1 88 ? 17.638 2.657 -18.661 1.00 94.00 88 ARG A C 1
ATOM 630 O O . ARG A 1 88 ? 18.209 2.832 -19.746 1.00 94.00 88 ARG A O 1
ATOM 637 N N . PRO A 1 89 ? 17.792 3.496 -17.620 1.00 90.25 89 PRO A N 1
ATOM 638 C CA . PRO A 1 89 ? 18.814 4.538 -17.588 1.00 90.25 89 PRO A CA 1
ATOM 639 C C . PRO A 1 89 ? 20.221 3.946 -17.725 1.00 90.25 89 PRO A C 1
ATOM 641 O O . PRO A 1 89 ? 20.486 2.834 -17.267 1.00 90.25 89 PRO A O 1
ATOM 644 N N . THR A 1 90 ? 21.150 4.696 -18.318 1.00 86.31 90 THR A N 1
ATOM 645 C CA . THR A 1 90 ? 22.555 4.267 -18.470 1.00 86.31 90 THR A CA 1
ATOM 646 C C . THR A 1 90 ? 23.258 4.080 -17.127 1.00 86.31 90 THR A C 1
ATOM 648 O O . THR A 1 90 ? 24.103 3.196 -17.001 1.00 86.31 90 THR A O 1
ATOM 651 N N . SER A 1 91 ? 22.848 4.834 -16.104 1.00 83.81 91 SER A N 1
ATOM 652 C CA . SER A 1 91 ? 23.296 4.675 -14.717 1.00 83.81 91 SER A CA 1
ATOM 653 C C . SER A 1 91 ? 22.889 3.341 -14.080 1.00 83.81 91 SER A C 1
ATOM 655 O O . SER A 1 91 ? 23.469 2.969 -13.067 1.00 83.81 91 SER A O 1
ATOM 657 N N . ASN A 1 92 ? 21.938 2.606 -14.671 1.00 84.50 92 ASN A N 1
ATOM 658 C CA . ASN A 1 92 ? 21.424 1.336 -14.148 1.00 84.50 92 ASN A CA 1
ATOM 659 C C . ASN A 1 92 ? 21.931 0.105 -14.920 1.00 84.50 92 ASN A C 1
ATOM 661 O O . ASN A 1 92 ? 21.307 -0.959 -14.918 1.00 84.50 92 ASN A O 1
ATOM 665 N N . ALA A 1 93 ? 23.079 0.229 -15.592 1.00 72.56 93 ALA A N 1
ATOM 666 C CA . ALA A 1 93 ? 23.784 -0.888 -16.216 1.00 72.56 93 ALA A CA 1
ATOM 667 C C . ALA A 1 93 ? 24.543 -1.725 -15.165 1.00 72.56 93 ALA A C 1
ATOM 669 O O . ALA A 1 93 ? 25.770 -1.786 -15.162 1.00 72.56 93 ALA A O 1
ATOM 670 N N . CYS A 1 94 ? 23.818 -2.355 -14.241 1.00 80.69 94 CYS A N 1
ATOM 671 C CA . CYS A 1 94 ? 24.423 -3.194 -13.209 1.00 80.69 94 CYS A CA 1
ATOM 672 C C . CYS A 1 94 ? 24.705 -4.619 -13.734 1.00 80.69 94 CYS A C 1
ATOM 674 O O . CYS A 1 94 ? 23.883 -5.176 -14.474 1.00 80.69 94 CYS A O 1
ATOM 676 N N . PRO A 1 95 ? 25.821 -5.254 -13.327 1.00 80.25 95 PRO A N 1
ATOM 677 C CA . PRO A 1 95 ? 26.100 -6.655 -13.639 1.00 80.25 95 PRO A CA 1
ATOM 678 C C . PRO A 1 95 ? 25.004 -7.606 -13.134 1.00 80.25 95 PRO A C 1
ATOM 680 O O . PRO A 1 95 ? 24.260 -7.293 -12.206 1.00 80.25 95 PRO A O 1
ATOM 683 N N . GLY A 1 96 ? 24.906 -8.792 -13.742 1.00 76.94 96 GLY A N 1
ATOM 684 C CA . GLY A 1 96 ? 24.082 -9.889 -13.214 1.00 76.94 96 GLY A CA 1
ATOM 685 C C . GLY A 1 96 ? 22.572 -9.626 -13.151 1.00 76.94 96 GLY A C 1
ATOM 686 O O . GLY A 1 96 ? 21.895 -10.267 -12.357 1.00 76.94 96 GLY A O 1
ATOM 687 N N . LYS A 1 97 ? 22.035 -8.698 -13.963 1.00 74.50 97 LYS A N 1
ATOM 688 C CA . LYS A 1 97 ? 20.639 -8.214 -13.873 1.00 74.50 97 LYS A CA 1
ATOM 689 C C . LYS A 1 97 ? 20.295 -7.582 -12.510 1.00 74.50 97 LYS A C 1
ATOM 691 O O . LYS A 1 97 ? 19.135 -7.574 -12.122 1.00 74.50 97 LYS A O 1
ATOM 696 N N . GLY A 1 98 ? 21.282 -7.040 -11.793 1.00 80.38 98 GLY A N 1
ATOM 697 C CA . GLY A 1 98 ? 21.070 -6.410 -10.483 1.00 80.38 98 GLY A CA 1
ATOM 698 C C . GLY A 1 98 ? 20.476 -4.996 -10.528 1.00 80.38 98 GLY A C 1
ATOM 699 O O . GLY A 1 98 ? 20.228 -4.413 -9.479 1.00 80.38 98 GLY A O 1
ATOM 700 N N . GLY A 1 99 ? 20.289 -4.426 -11.722 1.00 87.75 99 GLY A N 1
ATOM 701 C CA . GLY A 1 99 ? 19.751 -3.078 -11.915 1.00 87.75 99 GLY A CA 1
ATOM 702 C C . GLY A 1 99 ? 18.235 -3.096 -12.091 1.00 87.75 99 GLY A C 1
ATOM 703 O O . GLY A 1 99 ? 17.679 -4.073 -12.590 1.00 87.75 99 GLY A O 1
ATOM 704 N N . GLN A 1 100 ? 17.573 -2.003 -11.711 1.00 91.94 100 GLN A N 1
ATOM 705 C CA . GLN A 1 100 ? 16.128 -1.851 -11.882 1.00 91.94 100 GLN A CA 1
ATOM 706 C C . GLN A 1 100 ? 15.761 -1.239 -13.236 1.00 91.94 100 GLN A C 1
ATOM 708 O O . GLN A 1 100 ? 16.449 -0.371 -13.780 1.00 91.94 100 GLN A O 1
ATOM 713 N N . ASP A 1 101 ? 14.610 -1.653 -13.739 1.00 93.94 101 ASP A N 1
ATOM 714 C CA . ASP A 1 101 ? 13.966 -1.038 -14.887 1.00 93.94 101 ASP A CA 1
ATOM 715 C C . ASP A 1 101 ? 12.867 -0.089 -14.430 1.00 93.94 101 ASP A C 1
ATOM 717 O O . ASP A 1 101 ? 12.229 -0.303 -13.400 1.00 93.94 101 ASP A O 1
ATOM 721 N N . ALA A 1 102 ? 12.640 0.968 -15.201 1.00 95.44 102 ALA A N 1
ATOM 722 C CA . ALA A 1 102 ? 11.6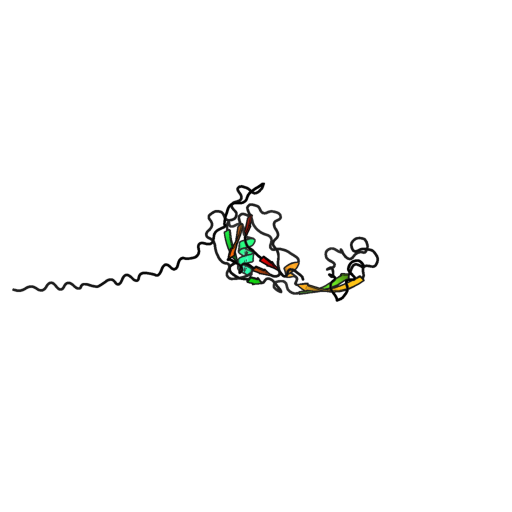13 1.948 -14.903 1.00 95.44 102 ALA A CA 1
ATOM 723 C C . ALA A 1 102 ? 10.388 1.739 -15.792 1.00 95.44 102 ALA A C 1
ATOM 725 O O . ALA A 1 102 ? 10.494 1.601 -17.011 1.00 95.44 102 ALA A O 1
ATOM 726 N N . ILE A 1 103 ? 9.208 1.789 -15.180 1.00 97.25 103 ILE A N 1
ATOM 727 C CA . ILE A 1 103 ? 7.937 1.945 -15.891 1.00 97.25 103 ILE A CA 1
ATOM 728 C C . ILE A 1 103 ? 7.895 3.369 -16.463 1.00 97.25 103 ILE A C 1
ATOM 730 O O . ILE A 1 103 ? 8.230 4.323 -15.758 1.00 97.25 103 ILE A O 1
ATOM 734 N N . ASN A 1 104 ? 7.451 3.546 -17.713 1.00 96.88 104 ASN A N 1
ATOM 735 C CA . ASN A 1 104 ? 7.320 4.870 -18.337 1.00 96.88 104 ASN A CA 1
ATOM 736 C C . ASN A 1 104 ? 6.070 5.634 -17.848 1.00 96.88 104 ASN A C 1
ATOM 738 O O . ASN A 1 104 ? 5.283 6.169 -18.632 1.00 96.88 104 ASN A O 1
ATOM 742 N N . LEU A 1 105 ? 5.866 5.679 -16.533 1.00 95.75 105 LEU A N 1
ATOM 743 C CA . LEU A 1 105 ? 4.743 6.380 -15.933 1.00 95.75 105 LEU A CA 1
ATOM 744 C C . LEU A 1 105 ? 4.919 7.891 -16.138 1.00 95.75 105 LEU A C 1
ATOM 746 O O . LEU A 1 105 ? 5.998 8.435 -15.905 1.00 95.75 105 LEU A O 1
ATOM 750 N N . ASN A 1 106 ? 3.863 8.578 -16.581 1.00 95.56 106 ASN A N 1
ATOM 751 C CA . ASN A 1 106 ? 3.859 10.028 -16.826 1.00 95.56 106 ASN A CA 1
ATOM 752 C C . ASN A 1 106 ? 4.986 10.523 -17.754 1.00 95.56 106 ASN A C 1
ATOM 754 O O . ASN A 1 106 ? 5.483 11.637 -17.591 1.00 95.56 106 ASN A O 1
ATOM 758 N N . ASN A 1 107 ? 5.386 9.712 -18.740 1.00 95.94 107 ASN A N 1
ATOM 759 C CA . ASN A 1 107 ? 6.477 10.027 -19.667 1.00 95.94 107 ASN A CA 1
ATOM 760 C C . ASN A 1 107 ? 7.838 10.246 -18.975 1.00 95.94 107 ASN A C 1
ATOM 762 O O . ASN A 1 107 ? 8.642 11.061 -19.435 1.00 95.94 107 ASN A O 1
ATOM 766 N N . TRP A 1 108 ? 8.120 9.538 -17.874 1.00 96.31 108 TRP A N 1
ATOM 767 C CA . TRP A 1 108 ? 9.401 9.660 -17.168 1.00 96.31 108 TRP A CA 1
ATOM 768 C C . TRP A 1 108 ? 10.603 9.185 -17.999 1.00 96.31 108 TRP A C 1
ATOM 770 O O . TRP A 1 108 ? 11.693 9.723 -17.856 1.00 96.31 108 TRP A O 1
ATOM 780 N N . CYS A 1 109 ? 10.426 8.254 -18.937 1.00 96.75 109 CYS A N 1
ATOM 781 C CA . CYS A 1 109 ? 11.530 7.725 -19.747 1.00 96.75 109 CYS A CA 1
ATOM 782 C C . CYS A 1 109 ? 12.083 8.693 -20.805 1.00 96.75 109 CYS A C 1
ATOM 784 O O . CYS A 1 109 ? 12.964 8.325 -21.579 1.00 96.75 109 CYS A O 1
ATOM 786 N N . GLN A 1 110 ? 11.589 9.931 -20.859 1.00 95.62 110 GLN A N 1
ATOM 787 C CA . GLN A 1 110 ? 12.137 10.957 -21.741 1.00 95.62 110 GLN A CA 1
ATOM 788 C C . GLN A 1 110 ? 13.586 11.297 -21.336 1.00 95.62 110 GLN A C 1
ATOM 790 O O . GLN A 1 110 ? 13.856 11.425 -20.138 1.00 95.62 110 GLN A O 1
ATOM 795 N N . PRO A 1 111 ? 14.513 11.535 -22.288 1.00 93.94 111 PRO A N 1
ATOM 796 C CA . PRO A 1 111 ? 15.927 11.794 -21.984 1.00 93.94 111 PRO A CA 1
ATOM 797 C C . PRO A 1 111 ? 16.174 12.932 -20.986 1.00 93.94 111 PRO A C 1
ATOM 799 O O . PRO A 1 111 ? 17.109 12.875 -20.193 1.00 93.94 111 PRO A O 1
ATOM 802 N N . ARG A 1 112 ? 15.304 13.950 -20.978 1.00 94.44 112 ARG A N 1
ATOM 803 C CA . ARG A 1 112 ? 15.367 15.072 -20.025 1.00 94.44 112 ARG A CA 1
ATOM 804 C C . ARG A 1 112 ? 15.138 14.673 -18.558 1.00 94.44 112 ARG A C 1
ATOM 806 O O . ARG A 1 112 ? 15.463 15.456 -17.678 1.00 94.44 112 ARG A O 1
ATOM 813 N N . PHE A 1 113 ? 14.545 13.505 -18.303 1.00 94.12 113 PHE A N 1
ATOM 814 C CA . PHE A 1 113 ? 14.229 12.999 -16.963 1.00 94.12 113 PHE A CA 1
ATOM 815 C C . PHE A 1 113 ? 15.037 11.740 -16.622 1.00 94.12 113 PHE A C 1
ATOM 817 O O . PHE A 1 113 ? 15.614 11.662 -15.544 1.00 94.12 113 PHE A O 1
ATOM 824 N N . ALA A 1 114 ? 15.110 10.776 -17.546 1.00 93.44 114 ALA A N 1
ATOM 825 C CA . ALA A 1 114 ? 15.798 9.497 -17.344 1.00 93.44 114 ALA A CA 1
ATOM 826 C C . ALA A 1 114 ? 17.284 9.511 -17.762 1.00 93.44 114 ALA A C 1
ATOM 828 O O . ALA A 1 114 ? 17.980 8.506 -17.610 1.00 93.44 114 ALA A O 1
ATOM 829 N N . GLY A 1 115 ? 17.772 10.642 -18.280 1.00 91.88 115 GLY A N 1
ATOM 830 C CA . GLY A 1 115 ? 19.151 10.833 -18.718 1.00 91.88 115 GLY A CA 1
ATOM 831 C C . GLY A 1 115 ? 19.373 10.560 -20.208 1.00 91.88 115 GLY A C 1
ATOM 832 O O . GLY A 1 115 ? 18.630 9.831 -20.872 1.00 91.88 115 GLY A O 1
ATOM 833 N N . ALA A 1 116 ? 20.435 11.160 -20.750 1.00 92.06 116 ALA A N 1
ATOM 834 C CA . ALA A 1 116 ? 20.861 10.914 -22.122 1.00 92.06 116 ALA A CA 1
ATOM 835 C C . ALA A 1 116 ? 21.264 9.440 -22.316 1.00 92.06 116 ALA A C 1
ATOM 837 O O . ALA A 1 116 ? 21.880 8.823 -21.445 1.00 92.06 116 ALA A O 1
ATOM 838 N N . GLY A 1 117 ? 20.915 8.871 -23.473 1.00 90.50 117 GLY A N 1
ATOM 839 C CA . GLY A 1 117 ? 21.217 7.472 -23.796 1.00 90.50 117 GLY A CA 1
ATOM 840 C C . GLY A 1 117 ? 20.324 6.439 -23.098 1.00 90.50 117 GLY A C 1
ATOM 841 O O . GLY A 1 117 ? 20.631 5.248 -23.151 1.00 90.50 117 GLY A O 1
ATOM 842 N N . VAL A 1 118 ? 19.230 6.871 -22.458 1.00 94.69 118 VAL A N 1
ATOM 843 C CA . VAL A 1 118 ? 18.201 5.979 -21.910 1.00 94.69 118 VAL A CA 1
ATOM 844 C C . VAL A 1 118 ? 17.714 4.984 -22.970 1.00 94.69 118 VAL A C 1
ATOM 846 O O . VAL A 1 118 ? 17.405 5.352 -24.104 1.00 94.69 118 VAL A O 1
ATOM 849 N N . LYS A 1 119 ? 17.653 3.700 -22.606 1.00 93.75 119 LYS A N 1
ATOM 850 C CA . LYS A 1 119 ? 17.222 2.628 -23.511 1.00 93.75 119 LYS A CA 1
ATOM 851 C C . LYS A 1 119 ? 15.762 2.296 -23.265 1.00 93.75 119 LYS A C 1
ATOM 853 O O . LYS A 1 119 ? 15.382 2.055 -22.124 1.00 93.75 119 LYS A O 1
ATOM 858 N N . THR A 1 120 ? 14.967 2.229 -24.329 1.00 96.06 120 THR A N 1
ATOM 859 C CA . THR A 1 120 ? 13.609 1.673 -24.250 1.00 96.06 120 THR A CA 1
ATOM 860 C C . THR A 1 120 ? 13.694 0.159 -24.097 1.00 96.06 120 THR A C 1
ATOM 862 O O . THR A 1 120 ? 14.477 -0.491 -24.789 1.00 96.06 120 THR A O 1
ATOM 865 N N . ILE A 1 121 ? 12.897 -0.394 -23.191 1.00 94.81 121 ILE A N 1
ATOM 866 C CA . ILE A 1 121 ? 12.820 -1.831 -22.912 1.00 94.81 121 ILE A CA 1
ATOM 867 C C . ILE A 1 121 ? 11.372 -2.224 -22.621 1.00 94.81 121 ILE A C 1
ATOM 869 O O . ILE A 1 121 ? 10.558 -1.379 -22.258 1.00 94.81 121 ILE A O 1
ATOM 873 N N . GLN A 1 122 ? 11.055 -3.508 -22.744 1.00 97.12 122 GLN A N 1
ATOM 874 C CA . GLN A 1 122 ? 9.780 -4.039 -22.269 1.00 97.12 122 GLN A CA 1
ATOM 875 C C . GLN A 1 122 ? 9.861 -4.327 -20.770 1.00 97.12 122 GLN A C 1
ATOM 877 O O . GLN A 1 122 ? 10.789 -4.997 -20.317 1.00 97.12 122 GLN A O 1
ATOM 882 N N . VAL A 1 123 ? 8.881 -3.837 -20.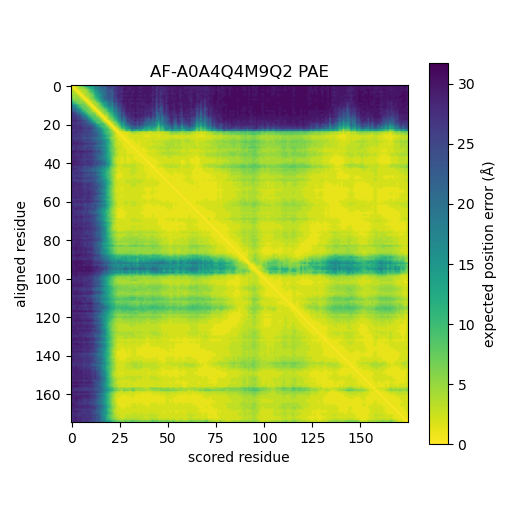017 1.00 96.62 123 VAL A N 1
ATOM 883 C CA . VAL A 1 123 ? 8.713 -4.104 -18.586 1.00 96.62 123 VAL A CA 1
ATOM 884 C C . VAL A 1 123 ? 7.416 -4.870 -18.361 1.00 96.62 123 VAL A C 1
ATOM 886 O O . VAL A 1 123 ? 6.421 -4.633 -19.042 1.00 96.62 123 VAL A O 1
ATOM 889 N N . SER A 1 124 ? 7.424 -5.789 -17.397 1.00 97.06 124 SER A N 1
ATOM 890 C CA . SER A 1 124 ? 6.247 -6.552 -16.977 1.00 97.06 124 SER A CA 1
ATOM 891 C C . SER A 1 124 ? 6.068 -6.393 -15.478 1.00 97.06 124 SER A C 1
ATOM 893 O O . SER A 1 124 ? 6.978 -6.726 -14.723 1.00 97.06 124 SER A O 1
ATOM 895 N N . TYR A 1 125 ? 4.902 -5.936 -15.034 1.00 97.50 125 TYR A N 1
ATOM 896 C CA . TYR A 1 125 ? 4.671 -5.637 -13.620 1.00 97.50 125 TYR A CA 1
ATOM 897 C C . TYR A 1 125 ? 3.219 -5.876 -13.187 1.00 97.50 125 TYR A C 1
ATOM 899 O O . TYR A 1 125 ? 2.313 -6.082 -14.002 1.00 97.50 125 TYR A O 1
ATOM 907 N N . ASP A 1 126 ? 3.004 -5.884 -11.872 1.00 98.19 126 ASP A N 1
ATOM 908 C CA . ASP A 1 126 ? 1.690 -6.036 -11.255 1.00 98.19 126 ASP A CA 1
ATOM 909 C C . AS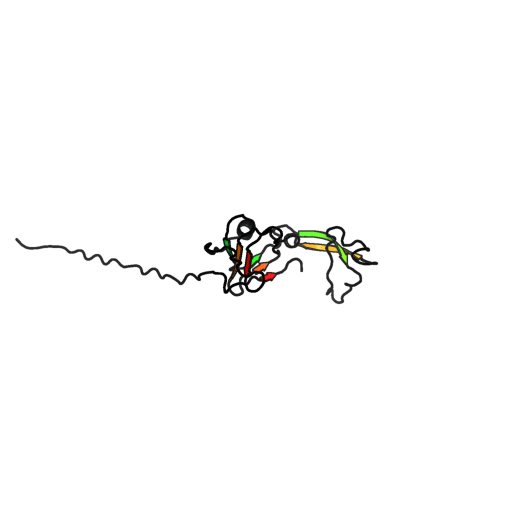P A 1 126 ? 1.024 -4.666 -11.082 1.00 98.19 126 ASP A C 1
ATOM 911 O O . ASP A 1 126 ? 1.546 -3.787 -10.393 1.00 98.19 126 ASP A O 1
ATOM 915 N N . LYS A 1 127 ? -0.150 -4.457 -11.688 1.00 97.69 127 LYS A N 1
ATOM 916 C CA . LYS A 1 127 ? -0.804 -3.141 -11.648 1.00 97.69 127 LYS A CA 1
ATOM 917 C C . LYS A 1 127 ? -1.257 -2.753 -10.243 1.00 97.69 127 LYS A C 1
ATOM 919 O O . LYS A 1 127 ? -1.373 -1.563 -9.964 1.00 97.69 127 LYS A O 1
ATOM 924 N N . ALA A 1 128 ? -1.457 -3.721 -9.343 1.00 97.88 128 ALA A N 1
ATOM 925 C CA . ALA A 1 128 ? -1.876 -3.433 -7.974 1.00 97.88 128 ALA A CA 1
ATOM 926 C C . ALA A 1 128 ? -0.847 -2.586 -7.205 1.00 97.88 128 ALA A C 1
ATOM 928 O O . ALA A 1 128 ? -1.227 -1.852 -6.291 1.00 97.88 128 ALA A O 1
ATOM 929 N N . GLY A 1 129 ? 0.430 -2.641 -7.602 1.00 97.38 129 GLY A N 1
ATOM 930 C CA . GLY A 1 129 ? 1.501 -1.869 -6.982 1.00 97.38 129 GLY A CA 1
ATOM 931 C C . GLY A 1 129 ? 1.555 -0.395 -7.396 1.00 97.38 129 GLY A C 1
ATOM 932 O O . GLY A 1 129 ? 2.238 0.378 -6.731 1.00 97.38 129 GLY A O 1
ATOM 933 N N . LEU A 1 130 ? 0.839 0.019 -8.452 1.00 96.88 130 LEU A N 1
ATOM 934 C CA . LEU A 1 130 ? 0.910 1.395 -8.966 1.00 96.88 130 LEU A CA 1
ATOM 935 C C . LEU A 1 130 ? 0.291 2.427 -8.018 1.00 96.88 130 LEU A C 1
ATOM 937 O O . LEU A 1 130 ? 0.822 3.526 -7.870 1.00 96.88 130 LEU A O 1
ATOM 941 N N . TYR A 1 131 ? -0.834 2.088 -7.384 1.00 95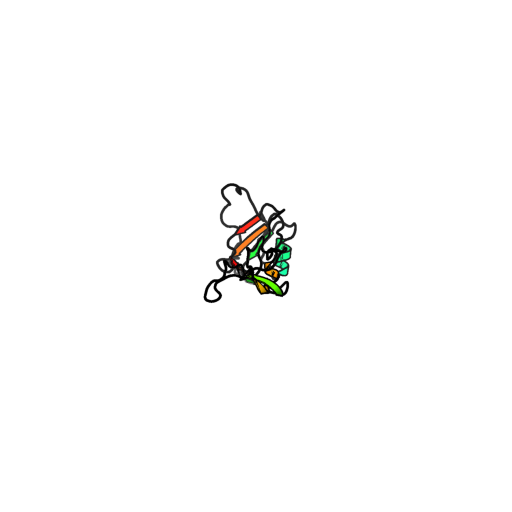.81 131 TYR A N 1
ATOM 942 C CA . TYR A 1 131 ? -1.584 3.022 -6.545 1.00 95.81 131 TYR A CA 1
ATOM 943 C C . TYR A 1 131 ? -1.948 2.399 -5.203 1.00 95.81 131 TYR A C 1
ATOM 945 O O . TYR A 1 131 ? -2.651 1.383 -5.129 1.00 95.81 131 TYR A O 1
ATOM 953 N N . GLY A 1 132 ? -1.526 3.058 -4.123 1.00 97.38 132 GLY A N 1
ATOM 954 C CA . GLY A 1 132 ? -1.896 2.672 -2.766 1.00 97.38 132 GLY A CA 1
ATOM 955 C C . GLY A 1 132 ? -3.407 2.729 -2.519 1.00 97.38 132 GLY A C 1
ATOM 956 O O . GLY A 1 132 ? -4.163 3.381 -3.242 1.00 97.38 132 GLY A O 1
ATOM 957 N N . ILE A 1 133 ? -3.867 2.029 -1.484 1.00 98.31 133 ILE A N 1
ATOM 958 C CA . ILE A 1 133 ? -5.260 2.103 -1.029 1.00 98.31 133 ILE A CA 1
ATOM 959 C C . ILE A 1 133 ? -5.477 3.470 -0.372 1.00 98.31 133 ILE A C 1
ATOM 961 O O . ILE A 1 133 ? -4.802 3.795 0.604 1.00 98.31 133 ILE A O 1
ATOM 965 N N . ASN A 1 134 ? -6.404 4.270 -0.906 1.00 97.69 134 ASN A N 1
ATOM 966 C CA . ASN A 1 134 ? -6.693 5.611 -0.398 1.00 97.69 134 ASN A CA 1
ATOM 967 C C . ASN A 1 134 ? -7.430 5.531 0.945 1.00 97.69 134 ASN A C 1
ATOM 969 O O . ASN A 1 134 ? -8.610 5.188 0.990 1.00 97.69 134 ASN A O 1
ATOM 973 N N . MET A 1 135 ? -6.731 5.811 2.038 1.00 98.38 135 MET A N 1
ATOM 974 C CA . MET A 1 135 ? -7.285 5.638 3.374 1.00 98.38 135 MET A CA 1
ATOM 975 C C . MET A 1 135 ? -8.280 6.742 3.737 1.00 98.38 135 MET A C 1
ATOM 977 O O . MET A 1 135 ? -8.039 7.923 3.491 1.00 98.38 135 MET A O 1
ATOM 981 N N . GLY A 1 136 ? -9.368 6.350 4.398 1.00 98.62 136 GLY A N 1
ATOM 982 C CA . GLY A 1 136 ? -10.261 7.243 5.127 1.00 98.62 136 GLY A CA 1
ATOM 983 C C . GLY A 1 136 ? -9.683 7.650 6.488 1.00 98.62 136 GLY A C 1
ATOM 984 O O . GLY A 1 136 ? -8.709 7.080 6.977 1.00 98.62 136 GLY A O 1
ATOM 985 N N . SER A 1 137 ? -10.301 8.646 7.127 1.00 98.69 137 SER A N 1
ATOM 986 C CA . SER A 1 137 ? -9.886 9.118 8.460 1.00 98.69 137 SER A CA 1
ATOM 987 C C . SER A 1 137 ? -10.278 8.140 9.576 1.00 98.69 137 SER A C 1
ATOM 989 O O . SER A 1 137 ? -11.135 7.276 9.377 1.00 98.69 137 SER A O 1
ATOM 991 N N . ASN A 1 138 ? -9.704 8.328 10.770 1.00 98.75 138 ASN A N 1
ATOM 992 C CA . ASN A 1 138 ? -10.052 7.601 12.001 1.00 98.75 138 ASN A CA 1
ATOM 993 C C . ASN A 1 138 ? -9.853 6.080 11.885 1.00 98.75 138 ASN A C 1
ATOM 995 O O . ASN A 1 138 ? -10.761 5.287 12.142 1.00 98.75 138 ASN A O 1
ATOM 999 N N . LYS A 1 139 ? -8.660 5.660 11.457 1.00 98.88 139 LYS A N 1
ATOM 1000 C CA . LYS A 1 139 ? -8.318 4.243 11.262 1.00 98.88 139 LYS A CA 1
ATOM 1001 C C . LYS A 1 139 ? -7.172 3.836 12.178 1.00 98.88 139 LYS A C 1
ATOM 1003 O O . LYS A 1 139 ? -6.173 4.541 12.259 1.00 98.88 139 LYS A O 1
ATOM 1008 N N . SER A 1 140 ? -7.293 2.688 12.833 1.00 98.81 140 SER A N 1
ATOM 1009 C CA . SER A 1 140 ? -6.169 1.978 13.449 1.00 98.81 140 SER A CA 1
ATOM 1010 C C . SER A 1 140 ? -5.954 0.682 12.684 1.00 98.81 140 SER A C 1
ATOM 1012 O O . SER A 1 140 ? -6.819 -0.181 12.719 1.00 98.81 140 SER A O 1
ATOM 1014 N N . LEU A 1 141 ? -4.830 0.541 11.992 1.00 98.75 141 LEU A N 1
ATOM 1015 C CA . LEU A 1 141 ? -4.421 -0.669 11.290 1.00 98.75 141 LEU A CA 1
ATOM 1016 C C . LEU A 1 141 ? -3.306 -1.341 12.093 1.00 98.75 141 LEU A C 1
ATOM 1018 O O . LEU A 1 141 ? -2.212 -0.787 12.203 1.00 98.75 141 LEU A O 1
ATOM 1022 N N . ILE A 1 142 ? -3.588 -2.502 12.680 1.00 98.44 142 ILE A N 1
ATOM 1023 C CA . ILE A 1 142 ? -2.677 -3.178 13.612 1.00 98.44 142 ILE A CA 1
ATOM 1024 C C . ILE A 1 142 ? -2.375 -4.603 13.163 1.00 98.44 142 ILE A C 1
ATOM 1026 O O . ILE A 1 142 ? -3.286 -5.340 12.794 1.00 98.44 142 ILE A O 1
ATOM 1030 N N . GLY A 1 143 ? -1.108 -5.010 13.196 1.00 98.38 143 GLY A N 1
ATOM 1031 C CA . GLY A 1 143 ? -0.719 -6.384 12.874 1.00 98.38 143 GLY A CA 1
ATOM 1032 C C . GLY A 1 143 ? -0.520 -7.266 14.097 1.00 98.38 143 GLY A C 1
ATOM 1033 O O . GLY A 1 143 ? -0.154 -6.795 15.177 1.00 98.38 143 GLY A O 1
ATOM 1034 N N . VAL A 1 144 ? -0.736 -8.570 13.921 1.00 96.94 144 VAL A N 1
ATOM 1035 C CA . VAL A 1 144 ? -0.590 -9.576 14.982 1.00 96.94 144 VAL A CA 1
ATOM 1036 C C . VAL A 1 144 ? 0.767 -10.266 14.882 1.00 96.94 144 VAL A C 1
ATOM 1038 O O . VAL A 1 144 ? 1.013 -11.025 13.944 1.00 96.94 144 VAL A O 1
ATOM 1041 N N . GLY A 1 145 ? 1.635 -10.049 15.876 1.00 95.12 145 GLY A N 1
ATOM 1042 C CA . GLY A 1 145 ? 2.962 -10.669 15.923 1.00 95.12 145 GLY A CA 1
ATOM 1043 C C . GLY A 1 145 ? 3.728 -10.439 14.618 1.00 95.12 145 GLY A C 1
ATOM 1044 O O . GLY A 1 145 ? 3.831 -9.307 14.161 1.00 95.12 145 GLY A O 1
ATOM 1045 N N . ASN A 1 146 ? 4.195 -11.518 13.994 1.00 96.31 146 ASN A N 1
ATOM 1046 C CA . ASN A 1 146 ? 4.881 -11.510 12.697 1.00 96.31 146 ASN A CA 1
ATOM 1047 C C . ASN A 1 146 ? 3.971 -11.853 11.498 1.00 96.31 146 ASN A C 1
ATOM 1049 O O . ASN A 1 146 ? 4.469 -12.063 10.396 1.00 96.31 146 ASN A O 1
ATOM 1053 N N . LYS A 1 147 ? 2.651 -11.951 11.699 1.00 97.06 147 LYS A N 1
ATOM 1054 C CA . LYS A 1 147 ? 1.698 -12.405 10.669 1.00 97.06 147 LYS A CA 1
ATOM 1055 C C . LYS A 1 147 ? 1.087 -11.266 9.857 1.00 97.06 147 LYS A C 1
ATOM 1057 O O . LYS A 1 147 ? 0.517 -11.514 8.798 1.00 97.06 147 LYS A O 1
ATOM 1062 N N . GLY A 1 148 ? 1.162 -10.037 10.369 1.00 98.31 148 GLY A N 1
ATOM 1063 C CA . GLY A 1 148 ? 0.521 -8.872 9.772 1.00 98.31 148 GLY A CA 1
ATOM 1064 C C . GLY A 1 148 ? 1.209 -8.422 8.487 1.00 98.31 148 GLY A C 1
ATOM 1065 O O . GLY A 1 148 ? 2.105 -7.583 8.549 1.00 98.31 148 GLY A O 1
ATOM 1066 N N . VAL A 1 149 ? 0.793 -8.951 7.333 1.00 98.75 149 VAL A N 1
ATOM 1067 C CA . VAL A 1 149 ? 1.417 -8.659 6.031 1.00 98.75 149 VAL A CA 1
ATOM 1068 C C . VAL A 1 149 ? 0.392 -8.097 5.046 1.00 98.75 149 VAL A C 1
ATOM 1070 O O . VAL A 1 149 ? -0.688 -8.657 4.869 1.00 98.75 149 VAL A O 1
ATOM 1073 N N . ILE A 1 150 ? 0.752 -7.012 4.359 1.00 98.81 150 ILE A N 1
ATOM 1074 C CA . ILE A 1 150 ? 0.053 -6.512 3.171 1.00 98.81 150 ILE A CA 1
ATOM 1075 C C . ILE A 1 150 ? 1.022 -6.623 1.993 1.00 98.81 150 ILE A C 1
ATOM 1077 O O . ILE A 1 150 ? 2.044 -5.939 1.942 1.00 98.81 150 ILE A O 1
ATOM 1081 N N . ARG A 1 151 ? 0.709 -7.513 1.051 1.00 98.69 151 ARG A N 1
ATOM 1082 C CA . ARG A 1 151 ? 1.594 -7.867 -0.063 1.00 98.69 151 ARG A CA 1
ATOM 1083 C C . ARG A 1 151 ? 1.078 -7.291 -1.377 1.00 98.69 151 ARG A C 1
ATOM 1085 O O . ARG A 1 151 ? -0.103 -7.423 -1.681 1.00 98.69 151 ARG A O 1
ATOM 1092 N N . GLY A 1 152 ? 1.954 -6.703 -2.187 1.00 98.50 152 GLY A N 1
ATOM 1093 C CA . GLY A 1 152 ? 1.645 -6.269 -3.554 1.00 98.50 152 GLY A CA 1
ATOM 1094 C C . GLY A 1 152 ? 0.964 -4.910 -3.681 1.00 98.50 152 GLY A C 1
ATOM 1095 O O . GLY A 1 152 ? 0.724 -4.469 -4.801 1.00 98.50 152 GLY A O 1
ATOM 1096 N N . ARG A 1 153 ? 0.656 -4.231 -2.567 1.00 98.25 153 ARG A N 1
ATOM 1097 C CA . ARG A 1 153 ? 0.025 -2.908 -2.589 1.00 98.25 153 ARG A CA 1
ATOM 1098 C C . ARG A 1 153 ? 0.336 -2.083 -1.344 1.00 98.25 153 ARG A C 1
ATOM 1100 O O . ARG A 1 153 ? 0.376 -2.612 -0.238 1.00 98.25 153 ARG A O 1
ATOM 1107 N N . GLY A 1 154 ? 0.532 -0.780 -1.537 1.00 98.38 154 GLY A N 1
ATOM 1108 C CA . GLY A 1 154 ? 0.769 0.183 -0.458 1.00 98.38 154 GLY A CA 1
ATOM 1109 C C . GLY A 1 154 ? -0.504 0.868 0.050 1.00 98.38 154 GLY A C 1
ATOM 1110 O O . GLY A 1 154 ? -1.622 0.562 -0.373 1.00 98.38 154 GLY A O 1
ATOM 1111 N N . LEU A 1 155 ? -0.320 1.854 0.926 1.00 98.50 155 LEU A N 1
ATOM 1112 C CA . LEU A 1 155 ? -1.373 2.741 1.431 1.00 98.50 155 LEU A CA 1
ATOM 1113 C C . LEU A 1 155 ? -1.115 4.174 0.964 1.00 98.50 155 LEU A C 1
ATOM 1115 O O . LEU A 1 155 ? 0.031 4.575 0.782 1.00 98.50 155 LEU A O 1
ATOM 1119 N N . TRP A 1 156 ? -2.182 4.946 0.778 1.00 98.19 156 TRP A N 1
ATOM 1120 C CA . TRP A 1 156 ? -2.113 6.348 0.381 1.00 98.19 156 TRP A CA 1
ATOM 1121 C C . TRP A 1 156 ? -2.941 7.207 1.339 1.00 98.19 156 TRP A C 1
ATOM 1123 O O . TRP A 1 156 ? -4.139 6.977 1.503 1.00 98.19 156 TRP A O 1
ATOM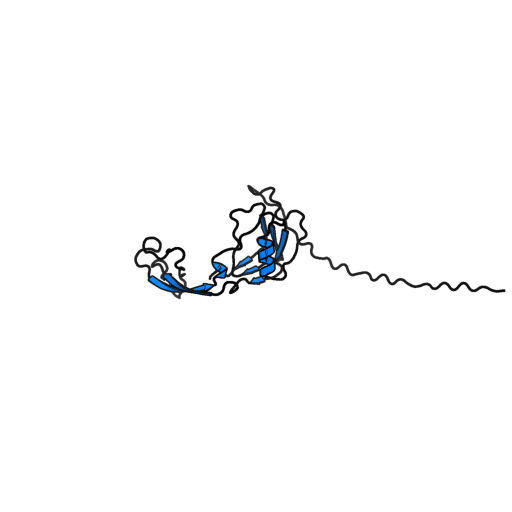 1133 N N . ILE A 1 157 ? -2.303 8.195 1.974 1.00 98.00 157 ILE A N 1
ATOM 1134 C CA . ILE A 1 157 ? -2.920 9.102 2.953 1.00 98.00 157 ILE A CA 1
ATOM 1135 C C . ILE A 1 157 ? -2.691 10.540 2.475 1.00 98.00 157 ILE A C 1
ATOM 1137 O O . ILE A 1 157 ? -1.653 11.126 2.756 1.00 98.00 157 ILE A O 1
ATOM 1141 N N . ALA A 1 158 ? -3.645 11.113 1.736 1.00 92.50 158 ALA A N 1
ATOM 1142 C CA . ALA A 1 158 ? -3.518 12.487 1.219 1.00 92.50 158 ALA A CA 1
ATOM 1143 C C . ALA A 1 158 ? -4.512 13.485 1.823 1.00 92.50 158 ALA A C 1
ATOM 1145 O O . ALA A 1 158 ? -4.182 14.652 2.007 1.00 92.50 158 ALA A O 1
ATOM 1146 N N . LYS A 1 159 ? -5.746 13.053 2.109 1.00 92.50 159 LYS A N 1
ATOM 1147 C CA . LYS A 1 159 ? -6.829 13.917 2.623 1.00 92.50 159 LYS A CA 1
ATOM 1148 C C . LYS A 1 159 ? -7.531 13.310 3.838 1.00 92.50 159 LYS A C 1
ATOM 1150 O O . LYS A 1 159 ? -8.683 13.623 4.126 1.00 92.50 159 LYS A O 1
ATOM 1155 N N . ALA A 1 160 ? -6.838 12.417 4.531 1.00 97.81 160 ALA A N 1
ATOM 1156 C CA . ALA A 1 160 ? -7.322 11.769 5.735 1.00 97.81 160 ALA A CA 1
ATOM 1157 C C . ALA A 1 160 ? -6.446 12.140 6.926 1.00 97.81 160 ALA A C 1
ATOM 1159 O O . ALA A 1 160 ? -5.278 12.493 6.779 1.00 97.81 160 ALA A O 1
ATOM 1160 N N . LYS A 1 161 ? -7.037 12.071 8.114 1.00 98.50 161 LYS A N 1
ATOM 1161 C CA . LYS A 1 161 ? -6.381 12.398 9.377 1.00 98.50 161 LYS A CA 1
ATOM 1162 C C . LYS A 1 161 ? -6.734 11.374 10.440 1.00 98.50 161 LYS A C 1
ATOM 1164 O O . LYS A 1 161 ? -7.675 10.595 10.285 1.00 98.50 161 LYS A O 1
ATOM 1169 N N . ASN A 1 162 ? -5.999 11.428 11.543 1.00 98.56 162 ASN A N 1
ATOM 1170 C CA . ASN A 1 162 ? -6.200 10.554 12.688 1.00 98.56 162 ASN A CA 1
ATOM 1171 C C . ASN A 1 162 ? -6.078 9.064 12.318 1.00 98.56 162 ASN A C 1
ATOM 1173 O O . ASN A 1 162 ? -7.048 8.312 12.366 1.00 98.56 162 ASN A O 1
ATOM 1177 N N . ILE A 1 163 ? -4.886 8.659 11.877 1.00 98.81 163 ILE A N 1
ATOM 1178 C CA . ILE A 1 163 ? -4.591 7.288 11.450 1.00 98.81 163 ILE A CA 1
ATOM 1179 C C . ILE A 1 163 ? -3.433 6.743 12.286 1.00 98.81 163 ILE A C 1
ATOM 1181 O O . ILE A 1 163 ? -2.443 7.436 12.501 1.00 98.81 163 ILE A O 1
ATOM 1185 N N . ILE A 1 164 ? -3.557 5.493 12.726 1.00 98.81 164 ILE A N 1
ATOM 1186 C CA . ILE A 1 164 ? -2.490 4.706 13.342 1.00 98.81 164 ILE A CA 1
ATOM 1187 C C . ILE A 1 164 ? -2.233 3.494 12.448 1.00 98.81 164 ILE A C 1
ATOM 1189 O O . ILE A 1 164 ? -3.164 2.756 12.136 1.00 98.81 164 ILE A O 1
ATOM 1193 N N . ILE A 1 165 ? -0.980 3.273 12.054 1.00 98.75 165 ILE A N 1
ATOM 1194 C CA . ILE A 1 165 ? -0.525 2.045 11.391 1.00 98.75 165 ILE A CA 1
ATOM 1195 C C . ILE A 1 165 ? 0.593 1.475 12.259 1.00 98.75 165 ILE A C 1
ATOM 1197 O O . ILE A 1 165 ? 1.591 2.151 12.491 1.00 98.75 165 ILE A O 1
ATOM 1201 N N . GLN A 1 166 ? 0.414 0.263 12.781 1.00 98.69 166 GLN A N 1
ATOM 1202 C CA . GLN A 1 166 ? 1.337 -0.328 13.747 1.00 98.69 166 GLN A CA 1
ATOM 1203 C C . GLN A 1 166 ? 1.557 -1.814 13.467 1.00 98.69 166 GLN A C 1
ATOM 1205 O O . GLN A 1 166 ? 0.603 -2.575 13.316 1.00 98.69 166 GLN A O 1
ATOM 1210 N N . ASN A 1 167 ? 2.823 -2.236 13.478 1.00 98.44 167 ASN A N 1
ATOM 1211 C CA . ASN A 1 167 ? 3.224 -3.639 13.355 1.00 98.44 167 ASN A CA 1
ATOM 1212 C C . ASN A 1 167 ? 2.736 -4.324 12.058 1.00 98.44 167 ASN A C 1
ATOM 1214 O O . ASN A 1 167 ? 2.241 -5.445 12.095 1.00 98.44 167 ASN A O 1
ATOM 1218 N N . ILE A 1 168 ? 2.841 -3.645 10.911 1.00 98.44 168 ILE A N 1
ATOM 1219 C CA . ILE A 1 168 ? 2.473 -4.196 9.596 1.00 98.44 168 ILE A CA 1
ATOM 1220 C C . ILE A 1 168 ? 3.707 -4.280 8.706 1.00 98.44 168 ILE A C 1
ATOM 1222 O O . ILE A 1 168 ? 4.463 -3.315 8.603 1.00 98.44 168 ILE A O 1
ATOM 1226 N N . HIS A 1 169 ? 3.866 -5.403 8.013 1.00 98.50 169 HIS A N 1
ATOM 1227 C CA . HIS A 1 169 ? 4.866 -5.579 6.972 1.00 98.50 169 HIS A CA 1
ATOM 1228 C C . HIS A 1 169 ? 4.238 -5.330 5.593 1.00 98.50 169 HIS A C 1
ATOM 1230 O O . HIS A 1 169 ? 3.346 -6.065 5.169 1.00 98.50 169 HIS A O 1
ATOM 1236 N N . PHE A 1 170 ? 4.698 -4.294 4.891 1.00 98.56 170 PHE A N 1
ATOM 1237 C CA . PHE A 1 170 ? 4.335 -4.037 3.495 1.00 98.56 170 PHE A CA 1
ATOM 1238 C C . PHE A 1 170 ? 5.413 -4.604 2.583 1.00 98.56 170 PHE A C 1
ATOM 1240 O O . PHE A 1 170 ? 6.582 -4.263 2.743 1.00 98.56 170 PHE A O 1
ATOM 1247 N N . THR A 1 171 ? 5.037 -5.466 1.642 1.00 98.44 171 THR A N 1
ATOM 1248 C CA . THR A 1 171 ? 6.014 -6.211 0.838 1.00 98.44 171 THR A CA 1
ATOM 1249 C C . THR A 1 171 ? 5.622 -6.303 -0.625 1.00 98.44 171 THR A C 1
ATOM 1251 O O . THR A 1 171 ? 4.450 -6.189 -0.986 1.00 98.44 171 THR A O 1
ATOM 1254 N N . GLU A 1 172 ? 6.616 -6.577 -1.473 1.00 97.62 172 GLU A N 1
ATOM 1255 C CA . GLU A 1 172 ? 6.412 -7.094 -2.832 1.00 97.62 172 GLU A CA 1
ATOM 1256 C C . GLU A 1 172 ? 5.588 -6.177 -3.749 1.00 97.62 172 GLU A C 1
ATOM 1258 O O . GLU A 1 172 ? 4.829 -6.647 -4.604 1.00 97.62 172 GLU A O 1
ATOM 1263 N N . ILE A 1 173 ? 5.753 -4.866 -3.563 1.00 98.25 173 ILE A N 1
ATOM 1264 C CA . ILE A 1 173 ? 5.167 -3.809 -4.385 1.00 98.25 173 ILE A CA 1
ATOM 1265 C C . ILE A 1 173 ? 6.123 -3.531 -5.541 1.00 98.25 173 ILE A C 1
ATOM 1267 O O . ILE A 1 173 ? 7.065 -2.759 -5.401 1.00 98.25 173 ILE A O 1
ATOM 1271 N N . ASN A 1 174 ? 5.875 -4.202 -6.662 1.00 90.62 174 ASN A N 1
ATOM 1272 C CA . ASN A 1 174 ? 6.717 -4.155 -7.858 1.00 90.62 174 ASN A CA 1
ATOM 1273 C C . ASN A 1 174 ? 8.232 -4.356 -7.622 1.00 90.62 174 ASN A C 1
ATOM 1275 O O . ASN A 1 174 ? 9.008 -3.526 -8.094 1.00 90.62 174 ASN A O 1
ATOM 1279 N N . PRO A 1 175 ? 8.696 -5.414 -6.934 1.00 76.81 175 PRO A N 1
ATOM 1280 C CA . PRO A 1 175 ? 10.031 -5.927 -7.206 1.00 76.81 175 PRO A CA 1
ATOM 1281 C C . PRO A 1 175 ? 10.031 -6.728 -8.515 1.00 76.81 175 PRO A C 1
ATOM 1283 O O . PRO A 1 175 ? 9.113 -7.568 -8.702 1.00 76.81 175 PRO A O 1
#

pLDDT: mean 89.4, std 17.28, range [36.69, 98.88]

InterPro domains:
  IPR011050 Pectin lyase fold/virulence factor [SSF51126] (26-174)
  IPR012334 Pectin lyase fold [G3DSA:2.160.20.10] (25-175)

Organism: NCBI:txid119927

Solvent-accessible surface area (backbone atoms only — not comparable to full-atom values): 10349 Å² total; per-residue (Å²): 136,83,88,86,85,84,82,82,83,76,80,79,78,76,78,75,73,78,76,67,80,71,80,80,69,71,88,79,84,77,65,67,74,95,55,48,85,63,57,18,13,62,86,39,73,62,41,68,58,92,44,64,65,52,42,50,51,63,42,43,35,90,55,60,32,22,39,39,30,72,41,74,40,73,36,59,56,76,64,34,71,48,76,44,72,15,24,35,36,63,93,41,75,46,72,94,77,72,39,71,74,43,74,40,62,95,64,41,55,39,48,94,72,39,35,75,80,45,37,80,40,84,43,74,48,46,46,24,36,76,57,41,50,59,38,30,35,22,28,23,43,37,29,43,80,94,35,11,30,34,31,12,36,56,74,34,76,86,91,43,53,43,68,39,79,43,60,65,46,75,42,70,55,67,120